Protein AF-A0A959DPD4-F1 (afdb_monomer_lite)

Foldseek 3Di:
DDDPDPDDDFDPDPTVDPCQLVVLCVLQVVLVVVVHHDDSVNSSVQPPPHDPVSVQVVSCVVVVHHDD

Secondary structure (DSSP, 8-state):
---S-S-----SBTTTB--HHHHHHHHHHHHHHTT----HHHHHHH-TT--HHHHHHHHHHHHT----

Structure (mmCIF, N/CA/C/O backbone):
data_AF-A0A959DPD4-F1
#
_entry.id   AF-A0A959DPD4-F1
#
loop_
_atom_site.group_PDB
_atom_site.id
_atom_site.type_symbol
_atom_site.label_atom_id
_atom_site.label_alt_id
_atom_site.label_comp_id
_atom_site.label_asym_id
_atom_site.label_entity_id
_atom_site.label_seq_id
_atom_site.pdbx_PDB_ins_code
_atom_site.Cartn_x
_atom_site.Cartn_y
_atom_site.Cartn_z
_atom_site.occupancy
_atom_site.B_iso_or_equiv
_atom_site.auth_seq_id
_atom_site.auth_comp_id
_atom_site.auth_asym_id
_atom_site.auth_atom_id
_atom_site.pdbx_PDB_model_num
ATOM 1 N N . MET A 1 1 ? 29.175 2.552 -31.817 1.00 63.72 1 MET A N 1
ATOM 2 C CA . MET A 1 1 ? 29.214 1.778 -30.555 1.00 63.72 1 MET A CA 1
ATOM 3 C C . MET A 1 1 ? 28.259 0.603 -30.703 1.00 63.72 1 MET A C 1
ATOM 5 O O . MET A 1 1 ? 27.161 0.828 -31.193 1.00 63.72 1 MET A O 1
ATOM 9 N N . LYS A 1 2 ? 28.670 -0.632 -30.381 1.00 74.06 2 LYS A N 1
ATOM 10 C CA . LYS A 1 2 ? 27.746 -1.779 -30.329 1.00 74.06 2 LYS A CA 1
ATOM 11 C C . LYS A 1 2 ? 27.100 -1.800 -28.944 1.00 74.06 2 LYS A C 1
ATOM 13 O O . LYS A 1 2 ? 27.824 -1.796 -27.953 1.00 74.06 2 LYS A O 1
ATOM 18 N N . HIS A 1 3 ? 25.772 -1.780 -28.881 1.00 82.06 3 HIS A N 1
ATOM 19 C CA . HIS A 1 3 ? 25.046 -1.944 -27.623 1.00 82.06 3 HIS A CA 1
ATOM 20 C C . HIS A 1 3 ? 25.083 -3.417 -27.195 1.00 82.06 3 HIS A C 1
ATOM 22 O O . HIS A 1 3 ? 25.005 -4.305 -28.041 1.00 82.06 3 HIS A O 1
ATOM 28 N N . ALA A 1 4 ? 25.228 -3.668 -25.891 1.00 89.19 4 ALA A N 1
ATOM 29 C CA . ALA A 1 4 ? 25.336 -5.019 -25.331 1.00 89.19 4 ALA A CA 1
ATOM 30 C C . ALA A 1 4 ? 24.038 -5.841 -25.464 1.00 89.19 4 ALA A C 1
ATOM 32 O O . ALA A 1 4 ? 24.082 -7.066 -25.416 1.00 89.19 4 ALA A O 1
ATOM 33 N N . TYR A 1 5 ? 22.899 -5.172 -25.668 1.00 91.56 5 TYR A N 1
ATOM 34 C CA . TYR A 1 5 ? 21.583 -5.791 -25.781 1.00 91.56 5 TYR A CA 1
ATOM 35 C C . TYR A 1 5 ? 20.823 -5.231 -26.983 1.00 91.56 5 TYR A C 1
ATOM 37 O O . TYR A 1 5 ? 20.959 -4.054 -27.320 1.00 91.56 5 TYR A O 1
ATOM 45 N N . HIS A 1 6 ? 20.008 -6.083 -27.607 1.00 92.94 6 HIS A N 1
ATOM 46 C CA . HIS A 1 6 ? 19.150 -5.722 -28.739 1.00 92.94 6 HIS A CA 1
ATOM 47 C C . HIS A 1 6 ? 17.716 -5.353 -28.309 1.00 92.94 6 HIS A C 1
ATOM 49 O O . HIS A 1 6 ? 17.011 -4.698 -29.069 1.00 92.94 6 HIS A O 1
ATOM 55 N N . LEU A 1 7 ? 17.289 -5.765 -27.108 1.00 94.62 7 LEU A N 1
ATOM 56 C CA . LEU A 1 7 ? 15.964 -5.522 -26.530 1.00 94.62 7 LEU A CA 1
ATOM 57 C C . LEU A 1 7 ? 16.061 -5.531 -24.998 1.00 94.62 7 LEU A C 1
ATOM 59 O O . LEU A 1 7 ? 16.839 -6.304 -24.439 1.00 94.62 7 LEU A O 1
ATOM 63 N N . ILE A 1 8 ? 15.252 -4.702 -24.340 1.00 93.00 8 ILE A N 1
ATOM 64 C CA . ILE A 1 8 ? 15.049 -4.704 -22.888 1.00 93.00 8 ILE A CA 1
ATOM 65 C C . ILE A 1 8 ? 13.540 -4.728 -22.637 1.00 93.00 8 ILE A C 1
ATOM 67 O O . ILE A 1 8 ? 12.804 -3.977 -23.275 1.00 93.00 8 ILE A O 1
ATOM 71 N N . ILE A 1 9 ? 13.093 -5.597 -21.730 1.00 94.56 9 ILE A N 1
ATOM 72 C CA . ILE A 1 9 ? 11.702 -5.673 -21.275 1.00 94.56 9 ILE A CA 1
ATOM 73 C C . ILE A 1 9 ? 11.669 -5.153 -19.843 1.00 94.56 9 ILE A C 1
ATOM 75 O O . ILE A 1 9 ? 12.439 -5.619 -19.004 1.00 94.56 9 ILE A O 1
ATOM 79 N N . PHE A 1 10 ? 10.794 -4.186 -19.590 1.00 95.81 10 PHE A N 1
ATOM 80 C CA . PHE A 1 10 ? 10.579 -3.616 -18.268 1.00 95.81 10 PHE A CA 1
ATOM 81 C C . PHE A 1 10 ? 9.268 -4.137 -17.698 1.00 95.81 10 PHE A C 1
ATOM 83 O O . PHE A 1 10 ? 8.268 -4.215 -18.412 1.00 95.81 10 PHE A O 1
ATOM 90 N N . ASP A 1 11 ? 9.299 -4.471 -16.415 1.00 93.81 11 ASP A N 1
ATOM 91 C CA . ASP A 1 11 ? 8.084 -4.610 -15.624 1.00 93.81 11 ASP A CA 1
ATOM 92 C C . ASP A 1 11 ? 7.442 -3.229 -15.403 1.00 93.81 11 ASP A C 1
ATOM 94 O O . ASP A 1 11 ? 8.097 -2.201 -15.578 1.00 93.81 11 ASP A O 1
ATOM 98 N N . CYS A 1 12 ? 6.165 -3.188 -15.043 1.00 91.62 12 CYS A N 1
ATOM 99 C CA . CYS A 1 12 ? 5.447 -1.940 -14.807 1.00 91.62 12 CYS A CA 1
ATOM 100 C C . CYS A 1 12 ? 5.592 -1.481 -13.353 1.00 91.62 12 CYS A C 1
ATOM 102 O O . CYS A 1 12 ? 6.211 -0.448 -13.092 1.00 91.62 12 CYS A O 1
ATOM 104 N N . ASP A 1 13 ? 5.029 -2.239 -12.414 1.00 86.31 13 ASP A N 1
ATOM 105 C CA . ASP A 1 13 ? 4.962 -1.859 -11.003 1.00 86.31 13 ASP A CA 1
ATOM 106 C C . ASP A 1 13 ? 6.325 -2.006 -10.321 1.00 86.31 13 ASP A C 1
ATOM 108 O O . ASP A 1 13 ? 7.025 -3.002 -10.478 1.00 86.31 13 ASP A O 1
ATOM 112 N N . GLY A 1 14 ? 6.742 -0.974 -9.591 1.00 84.75 14 GLY A N 1
ATOM 113 C CA . GLY A 1 14 ? 8.043 -0.937 -8.918 1.00 84.75 14 GLY A CA 1
ATOM 114 C C . GLY A 1 14 ? 9.248 -0.765 -9.855 1.00 84.75 14 GLY A C 1
ATOM 115 O O . GLY A 1 14 ? 10.373 -0.643 -9.371 1.00 84.75 14 GLY A O 1
ATOM 116 N N . VAL A 1 15 ? 9.037 -0.713 -11.179 1.00 92.56 15 VAL A N 1
ATOM 117 C CA . VAL A 1 15 ? 10.090 -0.476 -12.184 1.00 92.56 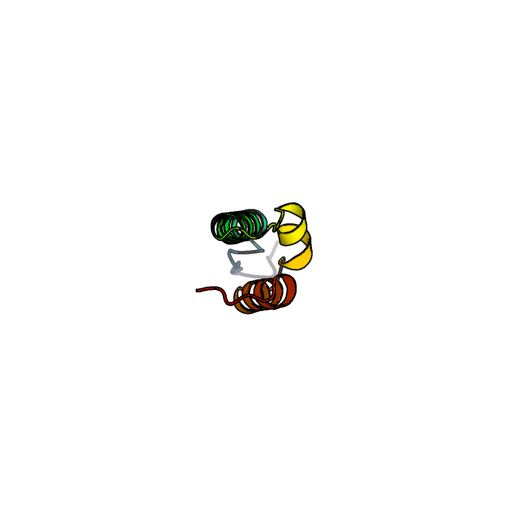15 VAL A CA 1
ATOM 118 C C . VAL A 1 15 ? 9.811 0.781 -13.003 1.00 92.56 15 VAL A C 1
ATOM 120 O O . VAL A 1 15 ? 10.637 1.693 -13.021 1.00 92.56 15 VAL A O 1
ATOM 123 N N . LEU A 1 16 ? 8.661 0.853 -13.677 1.00 95.12 16 LEU A N 1
ATOM 124 C CA . LEU A 1 16 ? 8.250 2.030 -14.448 1.00 95.12 16 LEU A CA 1
ATOM 125 C C . LEU A 1 16 ? 7.307 2.947 -13.663 1.00 95.12 16 LEU A C 1
ATOM 127 O O . LEU A 1 16 ? 7.266 4.146 -13.934 1.00 95.12 16 LEU A O 1
ATOM 131 N N . VAL A 1 17 ? 6.545 2.396 -12.716 1.00 93.62 17 VAL A N 1
ATOM 132 C CA . VAL A 1 17 ? 5.510 3.110 -11.961 1.00 93.62 17 VAL A CA 1
ATOM 133 C C . VAL A 1 17 ? 5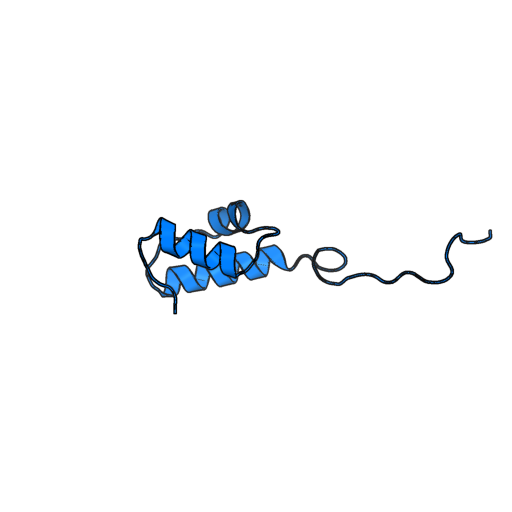.598 2.760 -10.479 1.00 93.62 17 VAL A C 1
ATOM 135 O O . VAL A 1 17 ? 5.661 1.589 -10.114 1.00 93.62 17 VAL A O 1
ATOM 138 N N . ASP A 1 18 ? 5.554 3.779 -9.621 1.00 91.31 18 ASP A N 1
ATOM 139 C CA . ASP A 1 18 ? 5.405 3.607 -8.175 1.00 91.31 18 ASP A CA 1
ATOM 140 C C . ASP A 1 18 ? 3.917 3.643 -7.790 1.00 91.31 18 ASP A C 1
ATOM 142 O O . ASP A 1 18 ? 3.337 4.705 -7.548 1.00 91.31 18 ASP A O 1
ATOM 146 N N . SER A 1 19 ? 3.268 2.478 -7.817 1.00 91.06 19 SER A N 1
ATOM 147 C CA . SER A 1 19 ? 1.845 2.313 -7.497 1.00 91.06 19 SER A CA 1
ATOM 148 C C . SER A 1 19 ? 1.585 2.007 -6.014 1.00 91.06 19 SER A C 1
ATOM 150 O O . SER A 1 19 ? 0.444 2.127 -5.553 1.00 91.06 19 SER A O 1
ATOM 152 N N . GLU A 1 20 ? 2.622 1.691 -5.230 1.00 92.25 20 GLU A N 1
ATOM 153 C CA . GLU A 1 20 ? 2.486 1.277 -3.828 1.00 92.25 20 GLU A CA 1
ATOM 154 C C . GLU A 1 20 ? 1.895 2.364 -2.913 1.00 92.25 20 GLU A C 1
ATOM 156 O O . GLU A 1 20 ? 1.010 2.041 -2.116 1.00 92.25 20 GLU A O 1
ATOM 161 N N . PRO A 1 21 ? 2.280 3.657 -3.000 1.00 92.50 21 PRO A N 1
ATOM 162 C CA . PRO A 1 21 ? 1.691 4.694 -2.154 1.00 92.50 21 PRO A CA 1
ATOM 163 C C . PRO A 1 21 ? 0.181 4.835 -2.356 1.00 92.50 21 PRO A C 1
ATOM 165 O O . PRO A 1 21 ? -0.555 5.092 -1.403 1.00 92.50 21 PRO A O 1
ATOM 168 N N . ILE A 1 22 ? -0.286 4.652 -3.594 1.00 93.81 22 ILE A N 1
ATOM 169 C CA . ILE A 1 22 ? -1.706 4.724 -3.937 1.00 93.81 22 ILE A CA 1
ATOM 170 C C . ILE A 1 22 ? -2.433 3.508 -3.362 1.00 93.81 22 ILE A C 1
ATOM 172 O O . ILE A 1 22 ? -3.443 3.679 -2.681 1.00 93.81 22 ILE A O 1
ATOM 176 N N . ALA A 1 23 ? -1.899 2.304 -3.581 1.00 94.44 23 ALA A N 1
ATOM 177 C CA . ALA A 1 23 ? -2.480 1.069 -3.064 1.00 94.44 23 ALA A CA 1
ATOM 178 C C . ALA A 1 23 ? -2.574 1.072 -1.528 1.00 94.44 23 ALA A C 1
ATOM 180 O O . ALA A 1 23 ? -3.629 0.773 -0.970 1.00 94.44 23 ALA A O 1
ATOM 181 N N . ASN A 1 24 ? -1.504 1.488 -0.846 1.00 95.88 24 ASN A N 1
ATOM 182 C CA . ASN A 1 24 ? -1.444 1.547 0.615 1.00 95.88 24 ASN A CA 1
ATOM 183 C C . ASN A 1 24 ? -2.454 2.541 1.194 1.00 95.88 24 ASN A C 1
ATOM 185 O O . ASN A 1 24 ? -3.120 2.233 2.183 1.00 95.88 24 ASN A O 1
ATOM 189 N N . ARG A 1 25 ? -2.603 3.712 0.563 1.00 96.69 25 ARG A N 1
ATOM 190 C CA . ARG A 1 25 ? -3.599 4.708 0.969 1.00 96.69 25 ARG A CA 1
ATOM 191 C C . ARG A 1 25 ? -5.022 4.184 0.795 1.00 96.69 25 ARG A C 1
ATOM 193 O O . ARG A 1 25 ? -5.799 4.274 1.735 1.00 96.69 25 ARG A O 1
ATOM 200 N N . ILE A 1 26 ? -5.345 3.595 -0.358 1.00 97.25 26 ILE A N 1
ATOM 201 C CA . ILE A 1 26 ? -6.682 3.033 -0.614 1.00 97.25 26 ILE A CA 1
ATOM 202 C C . ILE A 1 26 ? -7.001 1.929 0.398 1.00 97.25 26 ILE A C 1
ATOM 204 O O . ILE A 1 26 ? -8.078 1.918 0.984 1.00 97.25 26 ILE A O 1
ATOM 208 N N . PHE A 1 27 ? -6.055 1.030 0.676 1.00 97.06 27 PHE A N 1
ATOM 209 C CA . PHE A 1 27 ? -6.267 -0.013 1.677 1.00 97.06 27 PHE A CA 1
ATOM 210 C C . PHE A 1 27 ? -6.515 0.575 3.076 1.00 97.06 27 PHE A C 1
ATOM 212 O O . PHE A 1 27 ? -7.426 0.141 3.777 1.00 97.06 27 PHE A O 1
ATOM 219 N N . ALA A 1 28 ? -5.747 1.590 3.481 1.00 97.88 28 ALA A N 1
ATOM 220 C CA . ALA A 1 28 ? -5.959 2.272 4.755 1.00 97.88 28 ALA A CA 1
ATOM 221 C C . ALA A 1 28 ? -7.310 3.008 4.811 1.00 97.88 28 ALA A C 1
ATOM 223 O O . ALA A 1 28 ? -7.979 2.975 5.844 1.00 97.88 28 ALA A O 1
ATOM 224 N N . GLU A 1 29 ? -7.734 3.632 3.709 1.00 98.31 29 GLU A N 1
ATOM 225 C CA . GLU A 1 29 ? -9.058 4.246 3.557 1.00 98.31 29 GLU A CA 1
ATOM 226 C C . GLU A 1 29 ? -10.177 3.213 3.763 1.00 98.31 29 GLU A C 1
ATOM 228 O O . GLU A 1 29 ? -11.097 3.476 4.538 1.00 98.31 29 GLU A O 1
ATOM 233 N N . GLU A 1 30 ? -10.066 2.020 3.175 1.00 97.50 30 GLU A N 1
ATOM 234 C CA . GLU A 1 30 ? -11.052 0.946 3.353 1.00 97.50 30 GLU A CA 1
ATOM 235 C C . GLU A 1 30 ? -11.072 0.381 4.778 1.00 97.50 30 GLU A C 1
ATOM 237 O O . GLU A 1 30 ? -12.130 0.183 5.370 1.00 97.50 30 GLU A O 1
ATOM 242 N N . VAL A 1 31 ? -9.914 0.180 5.404 1.00 97.75 31 VAL A N 1
ATOM 243 C CA . VAL A 1 31 ? -9.873 -0.271 6.805 1.00 97.75 31 VAL A CA 1
ATOM 244 C C . VAL A 1 31 ? -10.523 0.761 7.738 1.00 97.75 31 VAL A C 1
ATOM 246 O O . VAL A 1 31 ? -11.257 0.394 8.661 1.00 97.75 31 VAL A O 1
ATOM 249 N N . ARG A 1 32 ? -10.325 2.058 7.465 1.00 97.81 32 ARG A N 1
ATOM 250 C CA . ARG A 1 32 ? -11.013 3.142 8.181 1.00 97.81 32 ARG A CA 1
ATOM 251 C C . ARG A 1 32 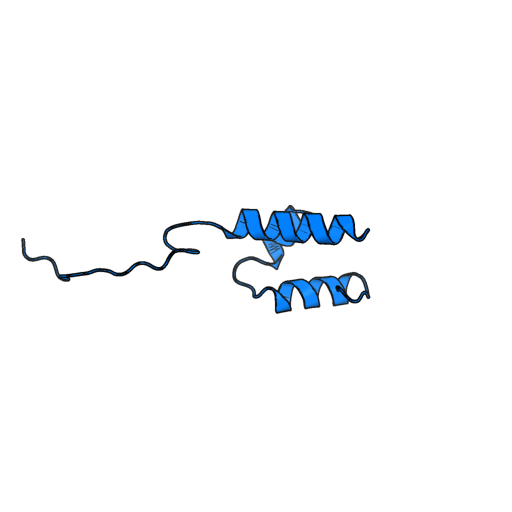? -12.507 3.192 7.879 1.00 97.81 32 ARG A C 1
ATOM 253 O O . ARG A 1 32 ? -13.273 3.486 8.795 1.00 97.81 32 ARG A O 1
ATOM 260 N N . SER A 1 33 ? -12.933 2.889 6.650 1.00 97.56 33 SER A N 1
ATOM 261 C CA . SER A 1 33 ? -14.355 2.831 6.269 1.00 97.56 33 SER A CA 1
ATOM 262 C C . SER A 1 33 ? -15.112 1.756 7.065 1.00 97.56 33 SER A C 1
ATOM 264 O O . SER A 1 33 ? -16.274 1.947 7.421 1.00 97.56 33 SER A O 1
ATOM 266 N N . LEU A 1 34 ? -14.411 0.687 7.459 1.00 97.06 34 LEU A N 1
ATOM 267 C CA . LEU A 1 34 ? -14.898 -0.376 8.344 1.00 97.06 34 LEU A CA 1
ATOM 268 C C . LEU A 1 34 ? -14.842 -0.026 9.846 1.00 97.06 34 LEU A C 1
ATOM 270 O O . LEU A 1 34 ? -15.248 -0.835 10.680 1.00 97.06 34 LEU A O 1
ATOM 274 N N . GLY A 1 35 ? -14.366 1.170 10.205 1.00 97.44 35 GLY A N 1
ATOM 275 C CA . GLY A 1 35 ? -14.317 1.668 11.583 1.00 97.44 35 GLY A CA 1
ATOM 276 C C . GLY A 1 35 ? -13.006 1.407 12.328 1.00 97.44 35 GLY A C 1
ATOM 277 O O . GLY A 1 35 ? -12.948 1.645 13.536 1.00 97.44 35 GLY A O 1
ATOM 278 N N . TYR A 1 36 ? -11.947 0.953 11.646 1.00 97.88 36 TYR A N 1
ATOM 279 C CA . TYR A 1 36 ? -10.668 0.623 12.282 1.00 97.88 36 TYR A CA 1
ATOM 280 C C . TYR A 1 36 ? -9.584 1.671 11.993 1.00 97.88 36 TYR A C 1
ATOM 282 O O . TYR A 1 36 ? -9.383 2.065 10.843 1.00 97.88 36 TYR A O 1
ATOM 290 N N . PRO A 1 37 ? -8.849 2.145 13.016 1.00 96.69 37 PRO A N 1
ATOM 291 C CA . PRO A 1 37 ? -7.900 3.239 12.853 1.00 96.69 37 PRO A CA 1
ATOM 292 C C . PRO A 1 37 ? -6.563 2.739 12.287 1.00 96.69 37 PRO A C 1
ATOM 294 O O . PRO A 1 37 ? -5.625 2.461 13.033 1.00 96.69 37 PRO A O 1
ATOM 297 N N . LEU A 1 38 ? -6.468 2.646 10.961 1.00 97.88 38 LEU A N 1
ATOM 298 C CA . LEU A 1 38 ? -5.218 2.416 10.232 1.00 97.88 38 LEU A CA 1
ATOM 299 C C . LEU A 1 38 ? -4.809 3.711 9.520 1.00 97.88 38 LEU A C 1
ATOM 301 O O . LEU A 1 38 ? -5.568 4.205 8.689 1.00 97.88 38 LEU A O 1
ATOM 305 N N . SER A 1 39 ? -3.656 4.298 9.859 1.00 97.25 39 SER A N 1
ATOM 306 C CA . SER A 1 39 ? -3.182 5.529 9.203 1.00 97.25 39 SER A CA 1
ATOM 307 C C . SER A 1 39 ? -2.456 5.236 7.890 1.00 97.25 39 SER A C 1
ATOM 309 O O . SER A 1 39 ? -1.922 4.142 7.690 1.00 97.25 39 SER A O 1
ATOM 311 N N . ASP A 1 40 ? -2.395 6.232 7.008 1.00 97.06 40 ASP A N 1
ATOM 312 C CA . ASP A 1 40 ? -1.667 6.116 5.741 1.00 97.06 40 ASP A CA 1
ATOM 313 C C . ASP A 1 40 ? -0.162 5.926 5.990 1.00 97.06 40 ASP A C 1
ATOM 315 O O . ASP A 1 40 ? 0.479 5.127 5.314 1.00 97.06 40 ASP A O 1
ATOM 319 N N . GLU A 1 41 ? 0.413 6.591 6.999 1.00 96.75 41 GLU A N 1
ATOM 320 C CA . GLU A 1 41 ? 1.818 6.420 7.391 1.00 96.75 41 GLU A CA 1
ATOM 321 C C . GLU A 1 41 ? 2.117 5.010 7.891 1.00 96.75 41 GLU A C 1
ATOM 323 O O . GLU A 1 41 ? 3.206 4.488 7.652 1.00 96.75 41 GLU A O 1
ATOM 328 N N . GLU A 1 42 ? 1.173 4.402 8.608 1.00 97.31 42 GLU A N 1
ATOM 329 C CA . GLU A 1 42 ? 1.309 3.024 9.048 1.00 97.31 42 GLU A CA 1
ATOM 330 C C . GLU A 1 42 ? 1.259 2.081 7.847 1.00 97.31 42 GLU A C 1
ATOM 332 O O . GLU A 1 42 ? 2.190 1.302 7.658 1.00 97.31 42 GLU A O 1
ATOM 337 N N . ALA A 1 43 ? 0.252 2.210 6.983 1.00 97.06 43 ALA A N 1
ATOM 338 C CA . ALA A 1 43 ? 0.146 1.397 5.775 1.00 97.06 43 ALA A CA 1
ATOM 339 C C . ALA A 1 43 ? 1.392 1.528 4.883 1.00 97.06 43 ALA A C 1
ATOM 341 O O . ALA A 1 43 ? 1.952 0.532 4.430 1.00 97.06 43 ALA A O 1
ATOM 342 N N . ARG A 1 44 ? 1.906 2.750 4.702 1.00 94.88 44 ARG A N 1
ATOM 343 C CA . ARG A 1 44 ? 3.118 3.017 3.914 1.00 94.88 44 ARG A CA 1
ATOM 344 C C . ARG A 1 44 ? 4.401 2.491 4.562 1.00 94.88 44 ARG A C 1
ATOM 346 O O . ARG A 1 44 ? 5.416 2.406 3.880 1.00 94.88 44 ARG A O 1
ATOM 353 N N . ARG A 1 45 ? 4.399 2.193 5.863 1.00 95.44 45 ARG A N 1
ATOM 354 C CA . ARG A 1 45 ? 5.546 1.596 6.562 1.00 95.44 45 ARG A CA 1
ATOM 355 C C . ARG A 1 45 ? 5.480 0.071 6.558 1.00 95.44 45 ARG A C 1
ATOM 357 O O . ARG A 1 45 ? 6.516 -0.563 6.408 1.00 95.44 45 ARG A O 1
ATOM 364 N N . GLU A 1 46 ? 4.292 -0.498 6.740 1.00 96.38 46 GLU A N 1
ATOM 365 C CA . GLU A 1 46 ? 4.113 -1.935 6.985 1.00 96.38 46 GLU A CA 1
ATOM 366 C C . GLU A 1 46 ? 3.849 -2.755 5.711 1.00 96.38 46 GLU A C 1
ATOM 368 O O . GLU A 1 46 ? 4.136 -3.951 5.698 1.00 96.38 46 GLU A O 1
ATOM 373 N N . PHE A 1 47 ? 3.288 -2.150 4.657 1.00 95.12 47 PHE A N 1
ATOM 374 C CA . PHE A 1 47 ? 2.810 -2.867 3.465 1.00 95.12 47 PHE A CA 1
ATOM 375 C C . PHE A 1 47 ? 3.659 -2.798 2.177 1.00 95.12 47 PHE A C 1
ATOM 377 O O . PHE A 1 47 ? 3.400 -3.639 1.309 1.00 95.12 47 PHE A O 1
ATOM 384 N N . PRO A 1 48 ? 4.650 -1.897 1.989 1.00 90.81 48 PRO A N 1
ATOM 385 C CA . PRO A 1 48 ? 5.490 -1.902 0.783 1.00 90.81 48 PRO A CA 1
ATOM 386 C C . PRO A 1 48 ? 6.114 -3.272 0.488 1.00 90.81 48 PRO A C 1
ATOM 388 O O . PRO A 1 48 ? 6.632 -3.930 1.393 1.00 90.81 48 PRO A O 1
ATOM 391 N N . GLY A 1 49 ? 6.064 -3.710 -0.771 1.00 90.06 49 GLY A N 1
ATOM 392 C CA . GLY A 1 49 ? 6.586 -5.003 -1.219 1.00 90.06 49 GLY A CA 1
ATOM 393 C C . GLY A 1 49 ? 5.869 -6.235 -0.654 1.00 90.06 49 GLY A C 1
ATOM 394 O O . GLY A 1 49 ? 6.356 -7.355 -0.823 1.00 90.06 49 GLY A O 1
ATOM 395 N N . THR A 1 50 ? 4.736 -6.065 0.034 1.00 93.12 50 THR A N 1
ATOM 396 C CA . THR A 1 50 ? 3.968 -7.177 0.609 1.00 93.12 50 THR A CA 1
ATOM 397 C C . THR A 1 50 ? 2.750 -7.528 -0.243 1.00 93.12 50 THR A C 1
ATOM 399 O O . THR A 1 50 ? 2.281 -6.751 -1.071 1.00 93.12 50 THR A O 1
ATOM 402 N N . SER A 1 51 ? 2.226 -8.740 -0.057 1.00 94.12 51 SER A N 1
ATOM 403 C CA . SER A 1 51 ? 0.995 -9.156 -0.732 1.00 94.12 51 SER A CA 1
ATOM 404 C C . SER A 1 51 ? -0.242 -8.589 -0.036 1.00 94.12 51 SER A C 1
ATOM 406 O O . SER A 1 51 ? -0.252 -8.413 1.181 1.00 94.12 51 SER A O 1
ATOM 408 N N . LEU A 1 52 ? -1.347 -8.440 -0.771 1.00 94.12 52 LEU A N 1
ATOM 409 C CA . LEU A 1 52 ?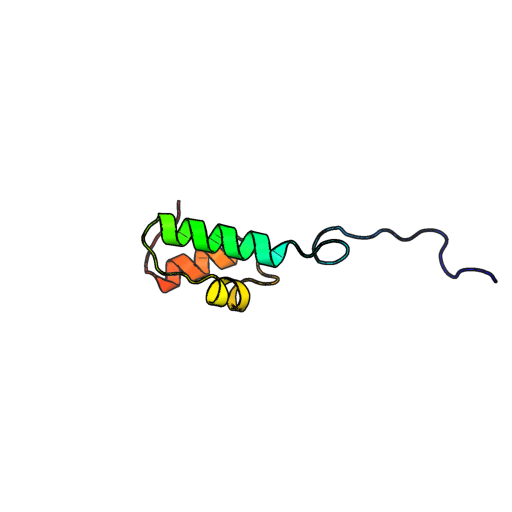 -2.643 -8.082 -0.180 1.00 94.12 52 LEU A CA 1
ATOM 410 C C . LEU A 1 52 ? -3.057 -9.039 0.955 1.00 94.12 52 LEU A C 1
ATOM 412 O O . LEU A 1 52 ? -3.609 -8.607 1.963 1.00 94.12 52 LEU A O 1
ATOM 416 N N . ALA A 1 53 ? -2.742 -10.333 0.827 1.00 96.75 53 ALA A N 1
ATOM 417 C CA . ALA A 1 53 ? -3.000 -11.324 1.870 1.00 96.75 53 ALA A CA 1
ATOM 418 C C . ALA A 1 53 ? -2.240 -11.012 3.171 1.00 96.75 53 ALA A C 1
ATOM 420 O O . ALA A 1 53 ? -2.777 -11.210 4.261 1.00 96.75 53 ALA A O 1
ATOM 421 N N . TYR A 1 54 ? -1.013 -10.493 3.066 1.00 97.44 54 TYR A N 1
ATOM 422 C CA . TYR A 1 54 ? -0.266 -10.012 4.224 1.00 97.44 54 TYR A CA 1
ATOM 423 C C . TYR A 1 54 ? -0.938 -8.784 4.845 1.00 97.44 54 TYR A C 1
ATOM 425 O O . TYR A 1 54 ? -1.140 -8.779 6.058 1.00 97.44 54 TYR A O 1
ATOM 433 N N . CYS A 1 55 ? -1.343 -7.793 4.042 1.00 97.25 55 CYS A N 1
ATOM 434 C CA . CYS A 1 55 ? -2.036 -6.596 4.535 1.00 97.25 55 CYS A CA 1
ATOM 435 C C . CYS A 1 55 ? -3.322 -6.957 5.289 1.00 97.25 55 CYS A C 1
ATOM 437 O O . CYS A 1 55 ? -3.554 -6.470 6.395 1.00 97.25 55 CYS A O 1
ATOM 439 N N . ILE A 1 56 ? -4.128 -7.867 4.729 1.00 97.44 56 ILE A N 1
ATOM 440 C CA . ILE A 1 56 ? -5.342 -8.384 5.374 1.00 97.44 56 ILE A CA 1
ATOM 441 C C . ILE A 1 56 ? 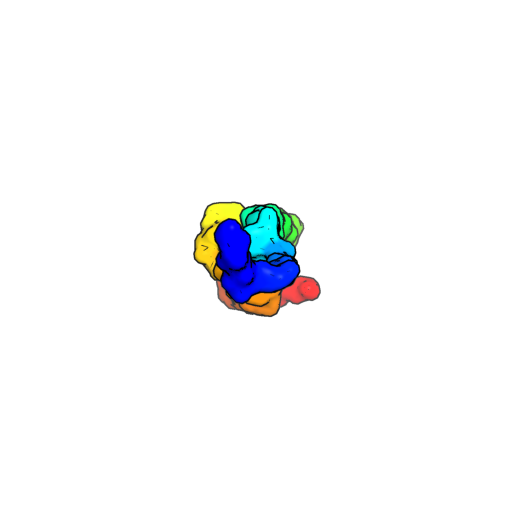-4.986 -9.039 6.706 1.00 97.44 56 ILE A C 1
ATOM 443 O O . ILE A 1 56 ? -5.510 -8.648 7.744 1.00 97.44 56 ILE A O 1
ATOM 447 N N . ASN A 1 57 ? -4.042 -9.980 6.704 1.00 98.06 57 ASN A N 1
ATOM 448 C CA . ASN A 1 57 ? -3.685 -10.715 7.911 1.00 98.06 57 ASN A CA 1
ATOM 449 C C . ASN A 1 57 ? -3.066 -9.820 8.999 1.00 98.06 57 ASN A C 1
ATOM 451 O O . ASN A 1 57 ? -3.286 -10.040 10.191 1.00 98.06 57 ASN A O 1
ATOM 455 N N . TYR A 1 58 ? -2.301 -8.800 8.607 1.00 97.88 58 TYR A N 1
ATOM 456 C CA . TYR A 1 58 ? -1.805 -7.770 9.513 1.00 97.88 58 TYR A CA 1
ATOM 457 C C . TYR A 1 58 ? -2.971 -7.040 10.189 1.00 97.88 58 TYR A C 1
ATOM 459 O O . TYR A 1 58 ? -3.031 -7.000 11.419 1.00 97.88 58 TYR A O 1
ATOM 467 N N . THR A 1 59 ? -3.916 -6.528 9.398 1.00 97.88 59 THR A N 1
ATOM 468 C CA . THR A 1 59 ? -5.082 -5.779 9.884 1.00 97.88 59 THR A CA 1
ATOM 469 C C . THR A 1 59 ? -5.982 -6.631 10.779 1.00 97.88 59 THR A C 1
ATOM 471 O O . THR A 1 59 ? -6.354 -6.197 11.870 1.00 97.88 59 THR A O 1
ATOM 474 N N . GLU A 1 60 ? -6.279 -7.866 10.371 1.00 98.00 60 GLU A N 1
ATOM 475 C CA . GLU A 1 60 ? -7.071 -8.821 11.151 1.00 98.00 60 GLU A CA 1
ATOM 476 C C . GLU A 1 60 ? -6.442 -9.100 12.518 1.00 98.00 60 GLU A C 1
ATOM 478 O O . GLU A 1 60 ? -7.122 -9.021 13.542 1.00 98.00 60 GLU A O 1
ATOM 483 N N . ARG A 1 61 ? -5.127 -9.357 12.564 1.00 98.00 61 ARG A N 1
ATOM 484 C CA . ARG A 1 61 ? -4.413 -9.581 13.830 1.00 98.00 61 ARG 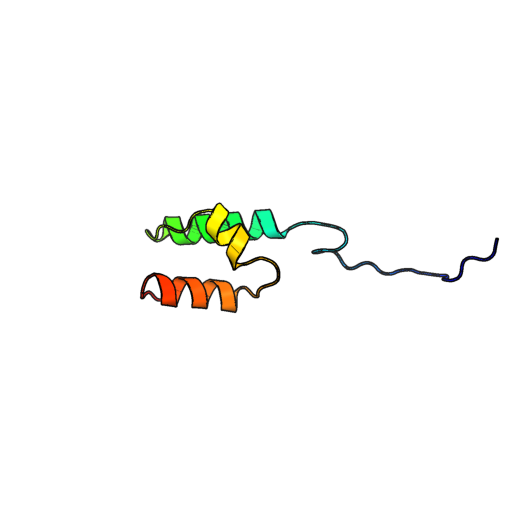A CA 1
ATOM 485 C C . ARG A 1 61 ? -4.349 -8.329 14.693 1.00 98.00 61 ARG A C 1
ATOM 487 O O . ARG A 1 61 ? -4.485 -8.436 15.908 1.00 98.00 61 ARG A O 1
ATOM 494 N N . LYS A 1 62 ? -4.126 -7.162 14.086 1.00 97.44 62 LYS A N 1
ATOM 495 C CA . LYS A 1 62 ? -3.988 -5.895 14.809 1.00 97.44 62 LYS A CA 1
ATOM 496 C C . LYS A 1 62 ? -5.284 -5.495 15.507 1.00 97.44 62 LYS A C 1
ATOM 498 O O . LYS A 1 62 ? -5.239 -5.064 16.656 1.00 97.44 62 LYS A O 1
ATOM 503 N N . PHE A 1 63 ? -6.419 -5.629 14.825 1.00 97.25 63 PHE A N 1
ATOM 504 C CA . PHE A 1 63 ? -7.708 -5.184 15.356 1.00 97.25 63 PHE A CA 1
ATOM 505 C C . PHE A 1 63 ? -8.565 -6.319 15.925 1.00 97.25 63 PHE A C 1
ATOM 507 O O . PHE A 1 63 ? -9.592 -6.042 16.539 1.00 97.25 63 PHE A O 1
ATOM 514 N N . GLY A 1 64 ? -8.148 -7.580 15.774 1.00 96.50 64 GLY A N 1
ATOM 515 C CA . GLY A 1 64 ? -8.912 -8.741 16.236 1.00 96.50 64 GLY A CA 1
ATOM 516 C C . GLY A 1 64 ? -10.194 -8.948 15.430 1.00 96.50 64 GLY A C 1
ATOM 517 O O . GLY A 1 64 ? -11.237 -9.273 15.995 1.00 96.50 64 GLY A O 1
ATOM 518 N N . ILE A 1 65 ? -10.125 -8.704 14.121 1.00 93.81 65 ILE A N 1
ATOM 519 C CA . ILE A 1 65 ? -11.280 -8.660 13.216 1.00 93.81 65 ILE A CA 1
ATOM 520 C C . ILE A 1 65 ? -11.110 -9.665 12.090 1.00 93.81 65 ILE A C 1
ATOM 522 O O . ILE A 1 65 ? -10.030 -10.218 11.901 1.00 93.81 65 ILE A O 1
ATOM 526 N N . LYS A 1 66 ? -12.174 -9.851 11.312 1.00 95.25 66 LYS A N 1
ATOM 527 C CA . LYS A 1 66 ? -12.107 -10.519 10.020 1.00 95.25 66 LYS A CA 1
ATOM 528 C C . LYS A 1 66 ? -12.539 -9.535 8.947 1.00 95.25 66 LYS A C 1
ATOM 530 O O . LYS A 1 66 ? -13.634 -8.983 9.049 1.00 95.25 66 LYS A O 1
ATOM 535 N N . LEU A 1 67 ? -11.665 -9.282 7.981 1.00 91.44 67 LEU A N 1
ATOM 536 C CA . LEU A 1 67 ? -12.019 -8.442 6.840 1.00 91.44 67 LEU A CA 1
ATOM 537 C C . LEU A 1 67 ? -12.906 -9.249 5.869 1.00 91.44 67 LEU A C 1
ATOM 539 O O . LEU A 1 67 ? -12.823 -10.482 5.870 1.00 91.44 67 LEU A O 1
ATOM 543 N N . PRO A 1 68 ? -13.805 -8.582 5.121 1.00 85.25 68 PRO A N 1
ATOM 544 C CA . PRO A 1 68 ? -14.687 -9.241 4.157 1.00 85.25 68 PRO A CA 1
ATOM 545 C C . PRO A 1 68 ? -13.933 -9.954 3.027 1.00 85.25 68 PRO A C 1
ATOM 547 O O . PRO A 1 68 ? -12.816 -9.514 2.671 1.00 85.25 68 PRO A O 1
#

Sequence (68 aa):
MKHAYHLIIFDCDGVLVDSEPIANRIFAEEVRSLGYPLSDEEARREFPGTSLAYCINYTERKFGIKLP

Radius of gyration: 17.15 Å; chains: 1; bounding box: 44×18×47 Å

pLDDT: mean 93.98, std 5.64, range [63.72, 98.31]